Protein 6J4G (pdb70)

Sequence (58 aa):
DGYNWRKYGQKQVKGSENPRSYYKCTFPNCPTKKKVERSLEGQITEIVYKGSHNHPKP

Solvent-accessible surface area: 4478 Å² total; per-residue (Å²): 110,49,55,83,51,131,101,94,30,97,138,143,42,203,86,55,110,21,54,58,13,49,52,49,2,62,87,92,148,5,86,1,73,23,37,11,7,124,30,170,158,46,122,82,69,90,65,62,101,132,53,89,40,145,24,107,130,130

Secondary structure (DSSP, 8-state):
--S-EEEEEEE--SS--S-EEEEEE-STT---EEEEEE-TTS-EEEEEEES--SS---

Nearest PDB structures (foldseek):
  6j4g-assembly1_B  TM=1.018E+00  e=1.092E-09  Arabidopsis thaliana
  6j4f-assembly2_B  TM=8.891E-01  e=2.682E-07  Arabidopsis thaliana
  6j4e-assembly1_B  TM=8.938E-01  e=6.527E-07  Arabidopsis thaliana
  6j4f-assembly1_F  TM=8.853E-01  e=1.421E-06  Arabidopsis thaliana
  7d11-assembly1_A  TM=7.549E-01  e=1.112E-05  Arabidopsis thaliana

Structure (mmCIF, N/CA/C/O backbone):
data_6J4G
#
_entry.id   6J4G
#
_cell.length_a   97.900
_cell.length_b   97.900
_cell.length_c   94.300
_cell.angle_alpha   90.00
_cell.angle_beta   90.00
_cell.angle_gamma   120.00
#
_symmetry.space_group_name_H-M   'P 65 2 2'
#
loop_
_entity.id
_entity.type
_entity.pdbx_description
1 polymer 'Probable WRKY transcription factor 33'
2 polymer "DNA (5'-D(*AP*GP*CP*CP*TP*TP*TP*GP*AP*CP*CP*AP*GP*CP*G)-3')"
3 polymer "DNA (5'-D(*TP*CP*GP*CP*TP*GP*GP*TP*CP*AP*AP*AP*GP*GP*C)-3')"
4 non-polymer 'ZINC ION'
#
loop_
_atom_site.group_PDB
_atom_site.id
_atom_site.type_symbol
_atom_site.label_atom_id
_atom_site.label_alt_id
_atom_site.label_comp_id
_atom_site.label_asym_id
_atom_site.label_entity_id
_atom_site.label_seq_id
_atom_site.pdbx_PDB_ins_code
_atom_site.Cartn_x
_atom_site.Cartn_y
_atom_site.Cartn_z
_atom_site.occupancy
_atom_site.B_iso_or_equiv
_atom_site.auth_seq_id
_atom_site.auth_comp_id
_atom_site.auth_asym_id
_atom_site.auth_atom_id
_atom_site.pdbx_PDB_model_num
ATOM 1 N N . ASP A 1 9 ? -65.496 10.262 -6.560 1.00 89.17 185 ASP B N 1
ATOM 2 C CA . ASP A 1 9 ? -66.227 11.436 -7.043 1.00 82.66 185 ASP B CA 1
ATOM 3 C C . ASP A 1 9 ? -66.920 11.114 -8.366 1.00 80.71 185 ASP B C 1
ATOM 4 O O . ASP A 1 9 ? -67.300 12.010 -9.118 1.00 77.10 185 ASP B O 1
ATOM 9 N N . GLY A 1 1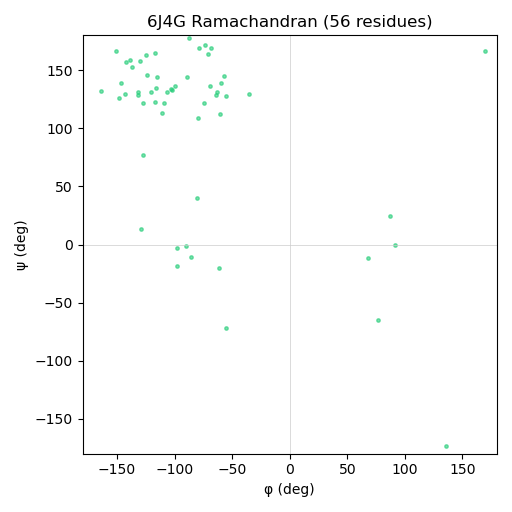0 ? -67.014 9.822 -8.674 1.00 84.53 186 GLY B N 1
ATOM 10 C CA . GLY A 1 10 ? -67.800 9.358 -9.797 1.00 83.78 186 GLY B CA 1
ATOM 11 C C . GLY A 1 10 ? -67.076 9.224 -11.119 1.00 84.62 186 GLY B C 1
ATOM 12 O O . GLY A 1 10 ? -67.707 8.825 -12.109 1.00 85.67 186 GLY B O 1
ATOM 13 N N . TYR A 1 11 ? -65.784 9.547 -11.182 1.00 85.04 187 TYR B N 1
ATOM 14 C CA . TYR A 1 11 ? -65.010 9.405 -12.406 1.00 78.76 187 TYR B CA 1
ATOM 15 C C . TYR A 1 11 ? -63.892 8.393 -12.204 1.00 79.26 187 TYR B C 1
ATOM 16 O O . TYR A 1 11 ? -63.553 8.027 -11.074 1.00 78.04 187 TYR B O 1
ATOM 25 N N . ASN A 1 12 ? -63.328 7.941 -13.325 1.00 79.03 188 ASN B N 1
ATOM 26 C CA . ASN A 1 12 ? -62.227 6.984 -13.335 1.00 77.10 188 ASN B CA 1
ATOM 27 C C . ASN A 1 12 ? -60.904 7.690 -13.598 1.00 73.88 188 ASN B C 1
ATOM 28 O O . ASN A 1 12 ? -60.796 8.501 -14.523 1.00 71.61 188 ASN B O 1
ATOM 33 N N . TRP A 1 13 ? -59.898 7.363 -12.792 1.00 72.66 189 TRP B N 1
ATOM 34 C CA . TRP A 1 13 ? -58.628 8.063 -12.804 1.00 67.79 189 TRP B CA 1
ATOM 35 C C . TRP A 1 13 ? -57.474 7.071 -12.721 1.00 66.15 189 TRP B C 1
ATOM 36 O O . TRP A 1 13 ? -57.607 5.981 -12.168 1.00 69.04 189 TRP B O 1
ATOM 47 N N . ARG A 1 14 ? -56.331 7.481 -13.266 1.00 63.73 190 ARG B N 1
ATOM 48 C CA . ARG A 1 14 ? -55.094 6.720 -13.248 1.00 59.20 190 ARG B CA 1
ATOM 49 C C . ARG A 1 14 ? -54.011 7.625 -12.690 1.00 60.92 190 ARG B C 1
ATOM 50 O O . ARG A 1 14 ? -53.774 8.706 -13.232 1.00 65.09 190 ARG B O 1
ATOM 58 N N . LYS A 1 15 ? -53.372 7.209 -11.606 1.00 57.62 191 LYS B N 1
ATOM 59 C CA . LYS A 1 15 ? -52.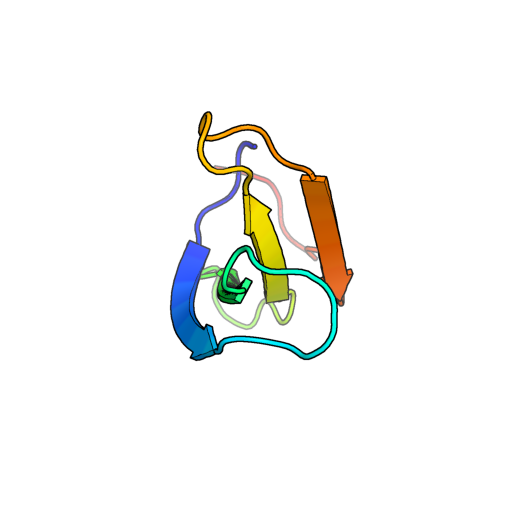329 8.028 -11.004 1.00 58.85 191 LYS B CA 1
ATOM 60 C C . LYS A 1 15 ? -51.103 8.096 -11.901 1.00 59.72 191 LYS B C 1
ATOM 61 O O . LYS A 1 15 ? -50.670 7.085 -12.449 1.00 65.15 191 LYS B O 1
ATOM 67 N N . TYR A 1 16 ? -50.523 9.289 -12.050 1.00 57.63 192 TYR B N 1
ATOM 68 C CA . TYR A 1 16 ? -49.293 9.384 -12.830 1.00 56.79 192 TYR B CA 1
ATOM 69 C C . TYR A 1 16 ? -48.151 10.130 -12.132 1.00 56.41 192 TYR B C 1
ATOM 70 O O . TYR A 1 16 ? -47.136 10.433 -12.770 1.00 53.11 192 TYR B O 1
ATOM 79 N N . GLY A 1 17 ? -48.248 10.386 -10.837 1.00 56.67 193 GLY B N 1
ATOM 80 C CA . GLY A 1 17 ? -47.078 10.855 -10.131 1.00 51.75 193 GLY B CA 1
ATOM 81 C C . GLY A 1 17 ? -47.418 11.328 -8.742 1.00 53.88 193 GLY B C 1
ATOM 82 O O . GLY A 1 17 ? -48.590 11.528 -8.422 1.00 55.78 193 GLY B O 1
ATOM 83 N N . GLN A 1 18 ? -46.404 11.517 -7.909 1.00 57.32 194 GLN B N 1
ATOM 84 C CA . GLN A 1 18 ? -46.612 12.117 -6.600 1.00 60.28 194 GLN B CA 1
ATOM 85 C C . GLN A 1 18 ? -45.387 12.916 -6.200 1.00 59.77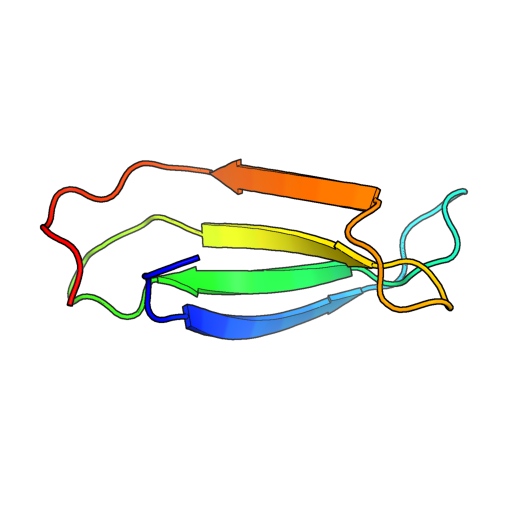 194 GLN B C 1
ATOM 86 O O . GLN A 1 18 ? -44.280 12.378 -6.207 1.00 62.85 194 GLN B O 1
ATOM 92 N N . LYS A 1 19 ? -45.581 14.185 -5.852 1.00 57.54 195 LYS B N 1
ATOM 93 C CA . LYS A 1 19 ? -44.476 15.034 -5.432 1.00 58.11 195 LYS B CA 1
ATOM 94 C C . LYS A 1 19 ? -44.779 15.632 -4.070 1.00 64.30 195 LYS B C 1
ATOM 95 O O . LYS A 1 19 ? -45.927 15.673 -3.625 1.00 65.85 195 LYS B O 1
ATOM 101 N N . GLN A 1 20 ? -43.739 16.132 -3.425 1.00 68.92 196 GLN B N 1
ATOM 102 C CA . GLN A 1 20 ? -43.855 16.738 -2.107 1.00 79.53 196 GLN B CA 1
ATOM 103 C C . GLN A 1 20 ? -43.601 18.229 -2.278 1.00 82.72 196 GLN B C 1
ATOM 104 O O . GLN A 1 20 ? -42.489 18.631 -2.625 1.00 84.15 196 GLN B O 1
ATOM 110 N N . VAL A 1 21 ? -44.626 19.053 -2.059 1.00 87.09 197 VAL B N 1
ATOM 111 C CA . VAL A 1 21 ? -44.500 20.476 -2.371 1.00 87.82 197 VAL B CA 1
ATOM 112 C C . VAL A 1 21 ? -43.911 21.260 -1.207 1.00 96.65 197 VAL B C 1
ATOM 113 O O . VAL A 1 21 ? -43.633 20.711 -0.134 1.00 99.77 197 VAL B O 1
ATOM 117 N N . LYS A 1 22 ? -43.720 22.557 -1.426 1.00 98.14 198 LYS B N 1
ATOM 118 C CA . LYS A 1 22 ? -43.083 23.437 -0.462 1.00 101.02 198 LYS B CA 1
ATOM 119 C C . LYS A 1 22 ? -44.124 24.026 0.481 1.00 106.06 198 LYS B C 1
ATOM 120 O O . LYS A 1 22 ? -45.258 24.309 0.075 1.00 102.09 198 LYS B O 1
ATOM 126 N N . GLY A 1 23 ? -43.731 24.202 1.744 1.00 108.08 199 GLY B N 1
ATOM 127 C CA . GLY A 1 23 ? -44.621 24.764 2.745 1.00 114.56 199 GLY B CA 1
ATOM 128 C C . GLY A 1 23 ? -45.675 23.795 3.255 1.00 119.39 199 GLY B C 1
ATOM 129 O O . GLY A 1 23 ? -45.672 23.435 4.440 1.00 119.68 199 GLY B O 1
ATOM 130 N N . SER A 1 24 ? -46.590 23.379 2.375 1.00 115.47 200 SER B N 1
ATOM 131 C CA . SER A 1 24 ? -47.611 22.402 2.741 1.00 115.30 200 SER B CA 1
ATOM 132 C C . SER A 1 24 ? -46.983 21.016 2.835 1.00 110.22 200 SER B C 1
ATOM 133 O O . SER A 1 24 ? -46.391 20.533 1.865 1.00 108.66 200 SER B O 1
ATOM 136 N N . GLU A 1 25 ? -47.090 20.386 4.006 1.00 111.72 201 GLU B N 1
ATOM 137 C CA . GLU A 1 25 ? -46.526 19.055 4.195 1.00 111.92 201 GLU B CA 1
ATOM 138 C C . GLU A 1 25 ? -47.032 18.043 3.184 1.00 109.05 201 GLU B C 1
ATOM 139 O O . GLU A 1 25 ? -46.274 17.589 2.315 1.00 109.71 201 GLU B O 1
ATOM 145 N N . ASN A 1 26 ? -48.298 17.661 3.341 1.00 100.02 202 ASN B N 1
ATOM 146 C CA . ASN A 1 26 ? -48.949 16.587 2.608 1.00 95.42 202 ASN B CA 1
ATOM 147 C C . ASN A 1 26 ? -48.465 16.504 1.174 1.00 91.11 202 ASN B C 1
ATOM 148 O O . ASN A 1 26 ? -48.407 17.518 0.469 1.00 95.73 202 ASN B O 1
ATOM 153 N N . PRO A 1 27 ? -48.072 15.327 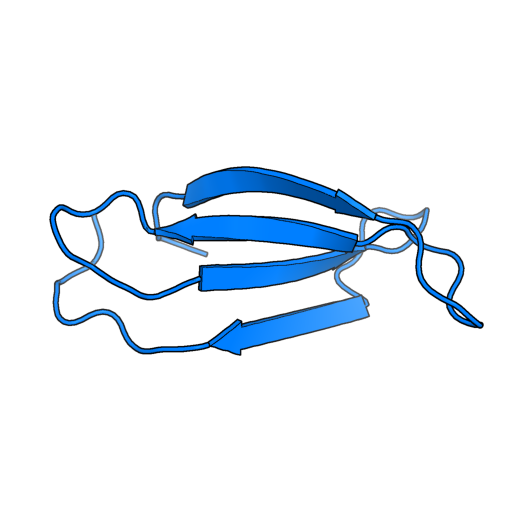0.726 1.00 79.45 203 PRO B N 1
ATOM 154 C CA . PRO A 1 27 ? -47.634 15.176 -0.659 1.00 76.85 203 PRO B CA 1
ATOM 155 C C . PRO A 1 27 ? -48.817 15.294 -1.603 1.00 71.85 203 PRO B C 1
ATOM 156 O O . PRO A 1 27 ? -49.976 15.206 -1.204 1.00 75.89 203 PRO B O 1
ATOM 160 N N . ARG A 1 28 ? -48.503 15.501 -2.877 1.00 68.96 204 ARG B N 1
ATOM 161 C CA . ARG A 1 28 ? -49.484 15.809 -3.908 1.00 64.05 204 ARG B CA 1
ATOM 162 C C . ARG A 1 28 ? -49.429 14.749 -4.994 1.00 61.59 204 ARG B C 1
ATOM 163 O O . ARG A 1 28 ? -48.344 14.430 -5.495 1.00 59.16 204 ARG B O 1
ATOM 171 N N . SER A 1 29 ? -50.599 14.231 -5.367 1.00 60.48 205 SER B N 1
ATOM 172 C CA . SER A 1 29 ? -50.735 13.125 -6.305 1.00 58.15 205 SER B CA 1
ATOM 173 C C . SER A 1 29 ? -51.476 13.580 -7.549 1.00 56.83 205 SER B C 1
ATOM 174 O O . SER A 1 29 ? -52.528 14.222 -7.456 1.00 58.08 205 SER B O 1
ATOM 177 N N . TYR A 1 30 ? -50.953 13.203 -8.707 1.00 54.43 206 TYR B N 1
ATOM 178 C CA . TYR A 1 30 ? -51.471 13.655 -9.988 1.00 54.93 206 TYR B CA 1
ATOM 179 C C . TYR A 1 30 ? -52.216 12.504 -10.645 1.00 58.06 206 TYR B C 1
ATOM 180 O O . TYR A 1 30 ? -51.686 11.391 -10.707 1.00 60.39 206 TYR B O 1
ATOM 189 N N . TYR A 1 31 ? -53.436 12.761 -11.131 1.00 54.43 207 TYR B N 1
ATOM 190 C CA . TYR A 1 31 ? -54.246 11.738 -11.782 1.00 55.48 207 TYR B CA 1
ATOM 191 C C . TYR A 1 31 ? -54.768 12.244 -13.118 1.00 59.21 207 TYR B C 1
ATOM 192 O O . TYR A 1 31 ? -54.901 13.445 -13.333 1.00 60.82 207 TY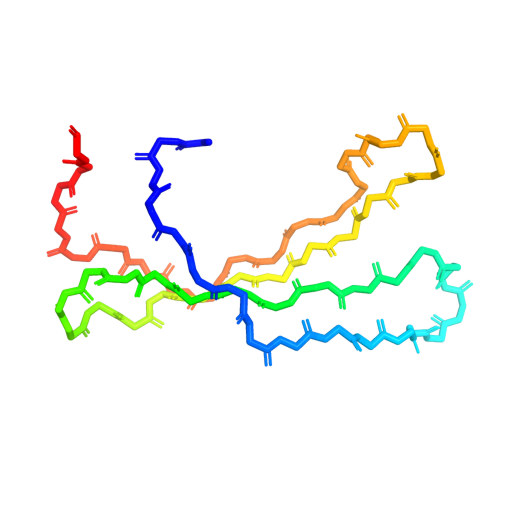R B O 1
ATOM 201 N N . LYS A 1 32 ? -55.116 11.305 -14.002 1.00 60.58 208 LYS B N 1
ATOM 202 C CA . LYS A 1 32 ? -55.551 11.615 -15.358 1.00 61.23 208 LYS B CA 1
ATOM 203 C C . LYS A 1 32 ? -56.822 10.830 -15.643 1.00 64.96 208 LYS B C 1
ATOM 204 O O . LYS A 1 32 ? -56.873 9.635 -15.363 1.00 67.03 208 LYS B O 1
ATOM 210 N N . CYS A 1 33 ? -57.855 11.500 -16.165 1.00 66.16 209 CYS B N 1
ATOM 211 C CA . CYS A 1 33 ? -59.098 10.815 -16.500 1.00 63.21 209 CYS B CA 1
ATOM 212 C C . CYS A 1 33 ? -58.834 9.792 -17.589 1.00 67.62 209 CYS B C 1
ATOM 213 O O . CYS A 1 33 ? -58.191 10.094 -18.599 1.00 67.24 209 CYS B O 1
ATOM 216 N N . THR A 1 34 ? -59.328 8.574 -17.372 1.00 68.42 210 THR B N 1
ATOM 217 C CA . THR A 1 34 ? -58.991 7.417 -18.188 1.00 65.27 210 THR B CA 1
ATOM 218 C C . THR A 1 34 ? -59.924 7.235 -19.364 1.00 66.11 210 THR B C 1
ATOM 219 O O . THR A 1 34 ? -59.747 6.298 -20.143 1.00 71.61 210 THR B O 1
ATOM 223 N N . PHE A 1 35 ? -60.914 8.089 -19.497 1.00 66.24 211 PHE B N 1
ATOM 224 C CA . PHE A 1 35 ? -61.731 8.072 -20.686 1.00 66.20 211 PHE B CA 1
ATOM 225 C C . PHE A 1 35 ? -60.853 8.268 -21.921 1.00 71.54 211 PHE B C 1
ATOM 226 O O . PHE A 1 35 ? -59.838 8.976 -21.861 1.00 75.96 211 PHE B O 1
ATOM 234 N N . PRO A 1 36 ? -61.179 7.622 -23.038 1.00 72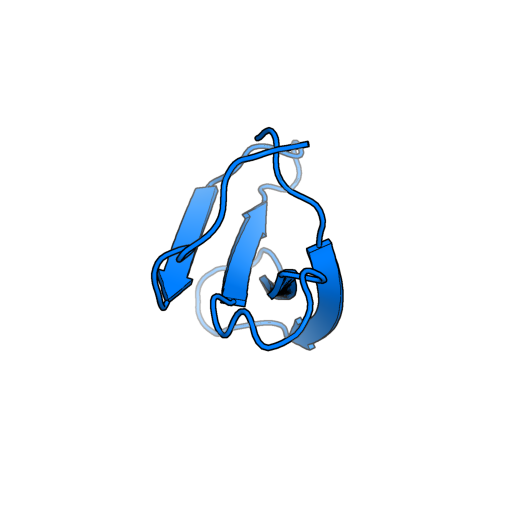.40 212 PRO B N 1
ATOM 235 C CA . PRO A 1 36 ? -60.440 7.862 -24.286 1.00 69.78 212 PRO B CA 1
ATOM 236 C C . PRO A 1 36 ? -60.428 9.331 -24.649 1.00 68.36 212 PRO B C 1
ATOM 237 O O . PRO A 1 36 ? -61.472 9.977 -24.700 1.00 70.52 212 PRO B O 1
ATOM 241 N N . ASN A 1 37 ? -59.234 9.854 -24.896 1.00 67.79 213 ASN B N 1
ATOM 242 C CA . ASN A 1 37 ? -59.054 11.219 -25.386 1.00 70.33 213 ASN B CA 1
ATOM 243 C C . ASN A 1 37 ? -59.436 12.288 -24.360 1.00 70.74 213 ASN B C 1
ATOM 244 O O . ASN A 1 37 ? -59.134 13.466 -24.571 1.00 68.61 213 ASN B O 1
ATOM 249 N N . CYS A 1 38 ? -60.098 11.920 -23.264 1.00 70.33 214 CYS B N 1
ATOM 250 C CA . CYS A 1 38 ? -60.470 12.927 -22.275 1.00 68.89 214 CYS B CA 1
ATOM 251 C C . CYS A 1 38 ? -59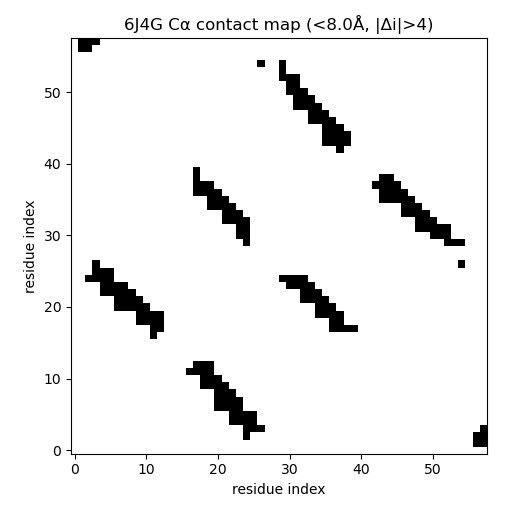.211 13.524 -21.670 1.00 67.36 214 CYS B C 1
ATOM 252 O O . CYS A 1 38 ? -58.340 12.778 -21.212 1.00 71.30 214 CYS B O 1
ATOM 255 N N . PRO A 1 39 ? -59.082 14.848 -21.640 1.00 70.56 215 PRO B N 1
ATOM 256 C CA . PRO A 1 39 ? -57.841 15.501 -21.193 1.00 64.83 215 PRO B CA 1
ATOM 257 C C . PRO A 1 39 ? -57.842 15.971 -19.745 1.00 64.87 215 PRO B C 1
ATOM 258 O O . PRO A 1 39 ? -56.819 16.490 -19.296 1.00 63.99 215 PRO B O 1
ATOM 262 N N . THR A 1 40 ? -58.947 15.832 -19.021 1.00 66.82 216 THR B N 1
ATOM 263 C CA . THR A 1 40 ? -58.981 16.292 -17.643 1.00 67.64 216 THR B CA 1
ATOM 264 C C . THR A 1 40 ? -57.916 15.581 -16.816 1.00 66.75 216 THR B C 1
ATOM 265 O O . THR A 1 40 ? -57.662 14.388 -16.983 1.00 67.13 216 THR B O 1
ATOM 269 N N . LYS A 1 41 ? -57.255 16.339 -15.956 1.00 63.54 217 LYS B N 1
ATOM 270 C CA . LYS A 1 41 ? -56.360 15.780 -14.970 1.00 60.47 217 LYS B CA 1
ATOM 271 C C . LYS A 1 41 ? -56.579 16.527 -13.671 1.00 61.14 217 LYS B C 1
ATOM 272 O O . LYS A 1 41 ? -57.104 17.641 -13.664 1.00 58.71 217 LYS B O 1
ATOM 278 N N . LYS A 1 42 ? -56.191 15.904 -12.562 1.00 57.10 218 LYS B N 1
ATOM 279 C CA . LYS A 1 42 ? -56.378 16.551 -11.279 1.00 59.59 218 LYS B CA 1
ATOM 280 C C . LYS A 1 42 ? -55.199 16.263 -10.372 1.00 59.30 218 LYS B C 1
ATOM 281 O O . LYS A 1 42 ? -54.457 15.303 -10.563 1.00 60.59 218 LYS B O 1
ATOM 287 N N . LYS A 1 43 ? -55.023 17.149 -9.402 1.00 60.99 219 LYS B N 1
ATOM 288 C CA . LYS A 1 43 ? -53.976 17.071 -8.398 1.00 60.33 219 LYS B CA 1
ATOM 289 C C . LYS A 1 43 ? -54.638 17.098 -7.033 1.00 63.51 219 LYS B C 1
ATOM 290 O O . LYS A 1 43 ? -55.687 17.725 -6.864 1.00 63.21 219 LYS B O 1
ATOM 296 N N . VAL A 1 44 ? -54.063 16.376 -6.068 1.00 60.51 220 VAL B N 1
ATOM 297 C CA . VAL A 1 44 ? -54.757 16.131 -4.806 1.00 60.24 220 VAL B CA 1
ATOM 298 C C . VAL A 1 44 ? -53.782 16.153 -3.643 1.00 61.39 220 VAL B C 1
ATOM 299 O O . VAL A 1 44 ? -52.751 15.475 -3.673 1.00 65.31 220 VAL B O 1
ATOM 303 N N . GLU A 1 45 ? -54.122 16.925 -2.614 1.00 63.39 221 GLU B N 1
ATOM 304 C CA . GLU A 1 45 ? -53.416 16.961 -1.341 1.00 68.38 221 GLU B CA 1
ATOM 305 C C . GLU A 1 45 ? -54.380 16.498 -0.259 1.00 72.50 221 GLU B C 1
ATOM 306 O O . GLU A 1 45 ? -55.456 17.076 -0.099 1.00 73.35 221 GLU B O 1
ATOM 312 N N . ARG A 1 46 ? -54.009 15.454 0.470 1.00 77.27 222 ARG B N 1
ATOM 313 C CA . ARG A 1 46 ? -54.814 14.940 1.564 1.00 77.17 222 ARG B CA 1
ATOM 314 C C . ARG A 1 46 ? -54.072 15.115 2.873 1.00 81.71 222 ARG B C 1
ATOM 315 O O . ARG A 1 46 ? -52.848 14.968 2.926 1.00 84.80 222 ARG B O 1
ATOM 323 N N . SER A 1 47 ? -54.819 15.414 3.927 1.00 79.60 223 SER B N 1
ATOM 324 C CA . SER A 1 47 ? -54.227 15.543 5.244 1.00 82.94 223 SER B CA 1
ATOM 325 C C . SER A 1 47 ? -53.744 14.190 5.759 1.00 90.95 223 SER B C 1
ATOM 326 O O . SER A 1 47 ? -54.074 13.123 5.220 1.00 91.68 223 SER B O 1
ATOM 329 N N . LEU A 1 48 ? -52.980 14.241 6.852 1.00 91.23 224 LEU B N 1
ATOM 330 C CA . LEU A 1 48 ? -52.486 13.009 7.519 1.00 84.75 224 LEU B CA 1
ATOM 331 C C . LEU A 1 48 ? -53.701 12.217 7.990 1.00 87.98 224 LEU B C 1
ATOM 332 O O . LEU A 1 48 ? -53.575 11.023 8.205 1.00 91.54 224 LEU B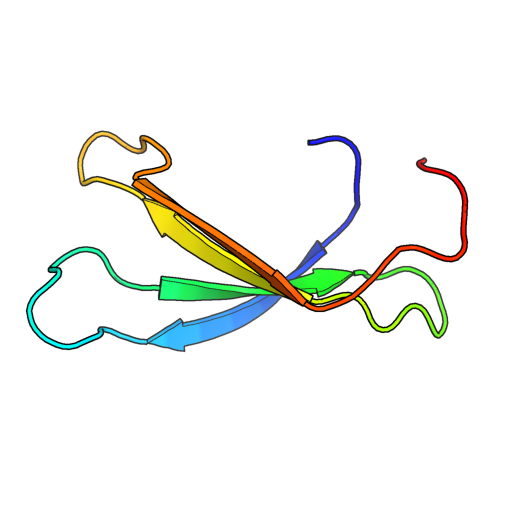 O 1
ATOM 337 N N . GLU A 1 49 ? -54.845 12.886 8.117 1.00 90.66 225 GLU B N 1
ATOM 338 C CA . GLU A 1 49 ? -56.110 12.252 8.557 1.00 89.04 225 GLU B CA 1
ATOM 339 C C . GLU A 1 49 ? -56.797 11.653 7.327 1.00 89.86 225 GLU B C 1
ATOM 340 O O . GLU A 1 49 ? -57.786 10.937 7.512 1.00 91.54 225 GLU B O 1
ATOM 346 N N . GLY A 1 50 ? -56.309 11.967 6.122 1.00 85.78 226 GLY B N 1
ATOM 347 C CA . GLY A 1 50 ? -56.893 11.440 4.878 1.00 86.88 226 GLY B CA 1
ATOM 348 C C . GLY A 1 50 ? -58.021 12.331 4.419 1.00 88.67 226 GLY B C 1
ATOM 349 O O . GLY A 1 50 ? -58.913 11.865 3.715 1.00 85.50 226 GLY B O 1
ATOM 350 N N . GLN A 1 51 ? -57.977 13.589 4.830 1.00 93.27 227 GLN B N 1
ATOM 351 C CA . GLN A 1 51 ? -59.043 14.531 4.433 1.00 90.91 227 GLN B CA 1
ATOM 352 C C . GLN A 1 51 ? -58.532 15.376 3.272 1.00 88.06 227 GLN B C 1
ATOM 353 O O . GLN A 1 51 ? -57.371 15.791 3.301 1.00 81.95 227 GLN B O 1
ATOM 359 N N . ILE A 1 52 ? -59.375 15.565 2.268 1.00 87.49 228 ILE B N 1
ATOM 360 C CA . ILE A 1 52 ? -59.025 16.411 1.134 1.00 81.02 228 ILE B CA 1
ATOM 361 C C . ILE A 1 52 ? -58.762 17.837 1.600 1.00 76.86 228 ILE B C 1
ATOM 362 O O . ILE A 1 52 ? -59.680 18.528 2.050 1.00 84.06 228 ILE B O 1
ATOM 367 N N . THR A 1 53 ? -57.515 18.293 1.512 1.00 72.61 229 THR B N 1
ATOM 368 C CA . THR A 1 53 ? -57.235 19.684 1.827 1.00 69.59 229 THR B CA 1
ATOM 369 C C . THR A 1 53 ? -57.151 20.561 0.589 1.00 70.82 229 THR B C 1
ATOM 370 O O . THR A 1 53 ? -57.272 21.780 0.713 1.00 74.30 229 THR B O 1
ATOM 374 N N . GLU A 1 54 ? -56.953 19.983 -0.595 1.00 71.85 230 GLU B N 1
ATOM 375 C CA . GLU A 1 54 ? -56.832 20.784 -1.807 1.00 67.32 230 GLU B CA 1
ATOM 376 C C . GLU A 1 54 ? -57.008 19.862 -3.004 1.00 67.76 230 GLU B C 1
ATOM 377 O O . GLU A 1 54 ? -56.430 18.776 -3.025 1.00 69.41 230 GLU B O 1
ATOM 383 N N . ILE A 1 55 ? -57.854 20.264 -3.958 1.00 66.88 231 ILE B N 1
ATOM 384 C CA . ILE A 1 55 ? -58.015 19.592 -5.246 1.00 64.58 231 ILE B CA 1
ATOM 385 C C . ILE A 1 55 ? -57.961 20.647 -6.331 1.00 63.04 231 ILE B C 1
ATOM 386 O O . ILE A 1 55 ? -58.722 21.614 -6.280 1.00 67.63 231 ILE B O 1
ATOM 391 N N . VAL A 1 56 ? -57.111 20.436 -7.332 1.00 63.28 232 VAL B N 1
ATOM 392 C CA . VAL A 1 56 ? -57.081 21.228 -8.558 1.00 58.89 232 VAL B CA 1
ATOM 393 C C . VAL A 1 56 ? -57.602 20.362 -9.699 1.00 65.01 232 VAL B C 1
ATOM 394 O O . VAL A 1 56 ? -57.042 19.293 -9.974 1.00 70.45 232 VAL B O 1
ATOM 398 N N . TYR A 1 57 ? -58.658 20.812 -10.372 1.00 62.56 233 TYR B N 1
ATOM 399 C CA . TYR A 1 57 ? -59.123 20.170 -11.598 1.00 65.44 233 TYR B CA 1
ATOM 400 C C . TYR A 1 57 ? -58.675 21.020 -12.770 1.00 64.78 233 TYR B C 1
ATOM 401 O O . TYR A 1 57 ? -58.825 22.235 -12.734 1.00 68.30 233 TYR B O 1
ATOM 410 N N . LYS A 1 58 ? -58.123 20.389 -13.805 1.00 70.16 234 LYS B N 1
ATOM 411 C CA . LYS A 1 58 ? -57.528 21.111 -14.934 1.00 66.59 234 LYS B CA 1
ATOM 412 C C . LYS A 1 58 ? -58.156 20.552 -16.207 1.00 68.47 234 LYS B C 1
ATOM 413 O O . LYS A 1 58 ? -57.553 19.755 -16.919 1.00 73.79 234 LYS B O 1
ATOM 419 N N . GLY A 1 59 ? -59.382 20.962 -16.488 1.00 69.26 235 GLY B N 1
ATOM 420 C CA . GLY A 1 59 ? -60.090 20.526 -17.666 1.00 67.63 235 GLY B CA 1
ATOM 421 C C . GLY A 1 59 ? -61.521 20.173 -17.349 1.00 74.70 235 GLY B C 1
ATOM 422 O O . GLY A 1 59 ? -62.015 20.357 -16.236 1.00 78.25 235 GLY B O 1
ATOM 423 N N . SER A 1 60 ? -62.190 19.637 -18.353 1.00 75.86 236 SER B N 1
ATOM 424 C CA . SER A 1 60 ? -63.599 19.329 -18.217 1.00 78.42 236 SER B CA 1
ATOM 425 C C . SER A 1 60 ? -63.897 18.094 -19.043 1.00 73.86 236 SER B C 1
ATOM 426 O O . SER A 1 60 ? -63.374 17.939 -20.145 1.00 75.17 236 SER B O 1
ATOM 429 N N . HIS A 1 61 ? -64.717 17.213 -18.491 1.00 74.66 237 HIS B N 1
ATOM 430 C CA . HIS A 1 61 ? -64.981 15.919 -19.105 1.00 77.80 237 HIS B CA 1
ATOM 431 C C . HIS A 1 61 ? -65.997 16.089 -20.221 1.00 83.19 237 HIS B C 1
ATOM 432 O O . HIS A 1 61 ? -67.181 16.310 -19.953 1.00 90.93 237 HIS B O 1
ATOM 439 N N . ASN A 1 62 ? -65.561 15.954 -21.468 1.00 81.66 238 ASN B N 1
ATOM 440 C CA . ASN A 1 62 ? -66.504 15.947 -22.583 1.00 80.84 238 ASN B CA 1
ATOM 441 C C . ASN A 1 62 ? -67.165 14.585 -22.763 1.00 81.01 238 ASN B C 1
ATOM 442 O O . ASN A 1 62 ? -67.377 14.100 -23.875 1.00 85.07 238 ASN B O 1
ATOM 447 N N . HIS A 1 63 ? -67.513 13.949 -21.661 1.00 79.92 239 HIS B N 1
ATOM 448 C CA . HIS A 1 63 ? -68.145 12.642 -21.704 1.00 82.08 239 HIS B CA 1
ATOM 449 C C . HIS A 1 63 ? -69.030 12.523 -20.480 1.00 85.07 239 HIS B C 1
ATOM 450 O O . HIS A 1 63 ? -68.943 13.340 -19.555 1.00 86.33 239 HIS B O 1
ATOM 457 N N . PRO A 1 64 ? -69.910 11.540 -20.455 1.00 86.21 240 PRO B N 1
ATOM 458 C CA . PRO A 1 64 ? -70.684 11.262 -19.244 1.00 89.16 240 PRO B CA 1
ATOM 459 C C . PRO A 1 64 ? -69.850 10.488 -18.236 1.00 90.56 240 PRO B C 1
ATOM 460 O O . PRO A 1 64 ? -68.774 9.980 -18.545 1.00 95.21 240 PRO B O 1
ATOM 464 N N . LYS A 1 65 ? -70.377 10.389 -17.014 1.00 91.45 241 LYS B N 1
ATOM 465 C CA . LYS A 1 65 ? -69.753 9.554 -15.995 1.00 93.80 241 LYS B CA 1
ATOM 466 C C . LYS A 1 65 ? -69.996 8.084 -16.314 1.00 96.67 241 LYS B C 1
ATOM 467 O O . LYS A 1 65 ? -70.730 7.756 -17.246 1.00 99.70 241 LYS B O 1
ATOM 473 N N . PRO A 1 66 ? -69.350 7.164 -15.581 1.00 98.93 242 PRO B N 1
ATOM 474 C CA . PRO A 1 66 ? -69.647 5.721 -15.686 1.00 104.18 242 PRO B CA 1
ATOM 475 C C . PRO A 1 66 ? -70.769 5.225 -14.762 1.00 105.02 242 PRO B C 1
ATOM 476 O O . PRO A 1 66 ? -71.009 4.009 -14.704 1.00 103.68 242 PRO B O 1
#

Foldseek 3Di:
DQFDWDWDDWAQDPPDGFIKTKIAGPPVPFGKIKIFGADPVRHTPDMDIDHDGPDDGD

Radius of gyration: 12.32 Å; Cα contacts (8 Å, |Δi|>4): 107; chains: 1; bounding box: 28×19×34 Å

B-factor: mean 72.45, std 14.07, range [48.88, 124.68]